Protein AF-A0A350LVT4-F1 (afdb_monomer)

Solvent-accessible surface area (backbone atoms only — not comparable to full-atom values): 4968 Å² total; per-residue (Å²): 107,72,68,59,51,53,50,51,45,50,39,4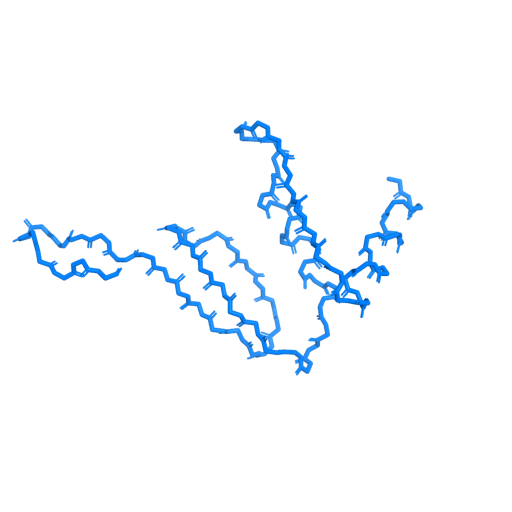7,68,69,68,53,91,80,84,79,80,78,63,89,89,67,47,47,69,59,51,51,46,59,55,52,72,51,54,61,62,88,51,78,45,76,48,78,33,76,66,86,77,81,76,78,85,53,85,42,66,48,82,44,58,53,38,71,51,44,101,84,73,45,73,61,90

Sequence (77 aa):
SEEMAAYLQAAVACRLNIVVSGGTGSGKTTTLNALSSFIDNAERILTVEDTAELQLQQAHVGRMETRPPNVEGKGEV

Foldseek 3Di:
DVVVVVVLLVCQVVVHDDDQDDDPPPCSLVVVLVSLQSHDLPDAEEAEECDDDHDHPRPHYHYHYFDQADPVRDDTD

Radius of gyration: 15.37 Å; Cα contacts (8 Å, |Δi|>4): 80; chains: 1; bounding box: 34×24×45 Å

Mean predicted aligned error: 4.48 Å

Structure (mmCIF, N/CA/C/O backbone):
data_AF-A0A350LVT4-F1
#
_entry.id   AF-A0A350LVT4-F1
#
loop_
_atom_site.group_PDB
_atom_site.id
_atom_site.type_symbol
_atom_site.label_atom_id
_atom_site.label_alt_id
_atom_site.label_comp_id
_atom_site.label_asym_id
_atom_site.label_entity_id
_atom_site.label_seq_id
_atom_site.pdbx_PDB_ins_code
_atom_site.Cartn_x
_atom_site.Cartn_y
_atom_site.Cartn_z
_atom_site.occupancy
_atom_site.B_iso_or_equiv
_atom_site.auth_seq_id
_atom_site.auth_comp_id
_atom_site.auth_asym_id
_atom_site.auth_atom_id
_atom_site.pdbx_PDB_model_num
ATOM 1 N N . SER A 1 1 ? -0.791 7.523 15.979 1.00 92.00 1 SER A N 1
ATOM 2 C CA . SER A 1 1 ? -1.806 7.734 17.027 1.00 92.00 1 SER A CA 1
ATOM 3 C C . SER A 1 1 ? -3.040 6.931 16.666 1.00 92.00 1 SER A C 1
ATOM 5 O O . SER A 1 1 ? -3.273 6.716 15.480 1.00 92.00 1 SER A O 1
ATOM 7 N N . GLU A 1 2 ? -3.807 6.481 17.655 1.00 95.31 2 GLU A N 1
ATOM 8 C CA . GLU A 1 2 ? -5.033 5.700 17.422 1.00 95.31 2 GLU A CA 1
ATOM 9 C C . GLU A 1 2 ? -6.080 6.501 16.634 1.00 95.31 2 GLU A C 1
ATOM 11 O O . GLU A 1 2 ? -6.648 5.989 15.676 1.00 95.31 2 GLU A O 1
ATOM 16 N N . GLU A 1 3 ? -6.242 7.791 16.944 1.00 97.62 3 GLU A N 1
ATOM 17 C CA . GLU A 1 3 ? -7.168 8.686 16.233 1.00 97.62 3 GLU A CA 1
ATOM 18 C C . GLU A 1 3 ? -6.856 8.801 14.734 1.00 97.62 3 GLU A C 1
ATOM 20 O O . GLU A 1 3 ? -7.757 8.729 13.901 1.00 97.62 3 GLU A O 1
ATOM 25 N N . MET A 1 4 ? -5.574 8.928 14.369 1.00 96.94 4 MET A N 1
ATOM 26 C CA . MET A 1 4 ? -5.168 9.002 12.962 1.00 96.94 4 MET A CA 1
ATOM 27 C C . MET A 1 4 ? -5.409 7.674 12.240 1.00 96.94 4 MET A C 1
ATOM 29 O O . MET A 1 4 ? -5.832 7.670 11.088 1.00 96.94 4 MET A O 1
ATOM 33 N N . ALA A 1 5 ? -5.161 6.544 12.910 1.00 96.44 5 ALA A N 1
ATOM 34 C CA . ALA A 1 5 ? -5.430 5.230 12.336 1.00 96.44 5 ALA A CA 1
ATOM 35 C C . ALA A 1 5 ? -6.932 5.039 12.075 1.00 96.44 5 ALA A C 1
ATOM 37 O O . ALA A 1 5 ? -7.304 4.639 10.974 1.00 96.44 5 ALA A O 1
ATOM 38 N N . ALA A 1 6 ? -7.787 5.406 13.036 1.00 97.81 6 ALA A N 1
ATOM 39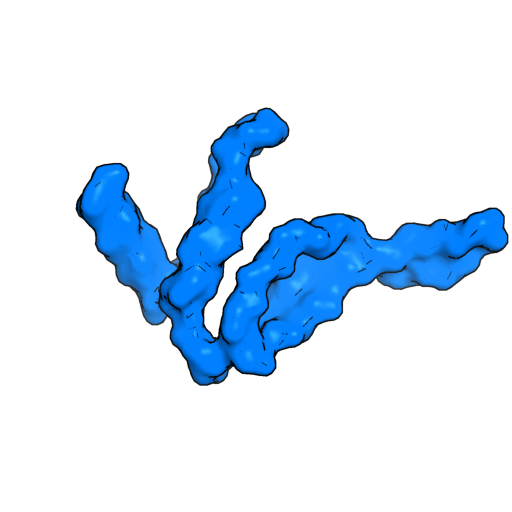 C CA . ALA A 1 6 ? -9.238 5.350 12.880 1.00 97.81 6 ALA A CA 1
ATOM 40 C C . ALA A 1 6 ? -9.733 6.269 11.750 1.00 97.81 6 ALA A C 1
ATOM 42 O O . ALA A 1 6 ? -10.560 5.859 10.935 1.00 97.81 6 ALA A O 1
ATOM 43 N N . TYR A 1 7 ? -9.190 7.487 11.653 1.00 97.94 7 TYR A N 1
ATOM 44 C CA . TYR A 1 7 ? -9.503 8.413 10.564 1.00 97.94 7 TYR A CA 1
ATOM 45 C C . TYR A 1 7 ? -9.137 7.831 9.193 1.00 97.94 7 TYR A C 1
ATOM 47 O O . TYR A 1 7 ? -9.959 7.833 8.277 1.00 97.94 7 TYR A O 1
ATOM 55 N N . LEU A 1 8 ? -7.921 7.299 9.047 1.00 98.06 8 LEU A N 1
ATOM 56 C CA . LEU A 1 8 ? -7.460 6.723 7.785 1.00 98.06 8 LEU A CA 1
ATOM 57 C C . LEU A 1 8 ? -8.229 5.450 7.417 1.00 98.06 8 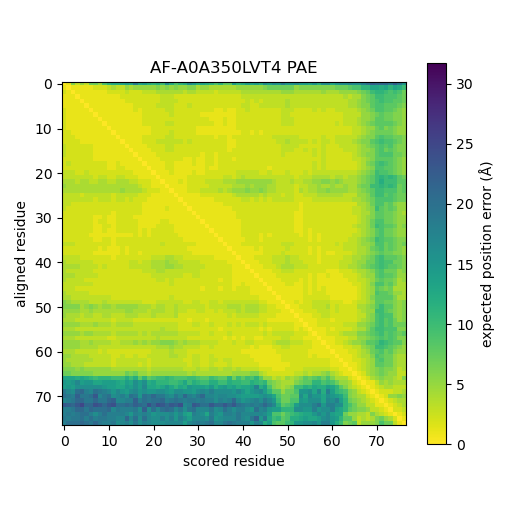LEU A C 1
ATOM 59 O O . LEU A 1 8 ? -8.576 5.271 6.252 1.00 98.06 8 LEU A O 1
ATOM 63 N N . GLN A 1 9 ? -8.557 4.602 8.394 1.00 97.81 9 GLN A N 1
ATOM 64 C CA . GLN A 1 9 ? -9.406 3.431 8.181 1.00 97.81 9 GLN A CA 1
ATOM 65 C C . GLN A 1 9 ? -10.793 3.840 7.667 1.00 97.81 9 GLN A C 1
ATOM 67 O O . GLN A 1 9 ? -11.274 3.276 6.685 1.00 97.81 9 GLN A O 1
ATOM 72 N N . ALA A 1 10 ? -11.417 4.850 8.282 1.00 98.12 10 ALA A N 1
ATOM 73 C CA . ALA A 1 10 ? -12.698 5.379 7.826 1.00 98.12 10 ALA A CA 1
ATOM 74 C C . ALA A 1 10 ? -12.598 5.987 6.417 1.00 98.12 10 ALA A C 1
ATOM 76 O O . ALA A 1 10 ? 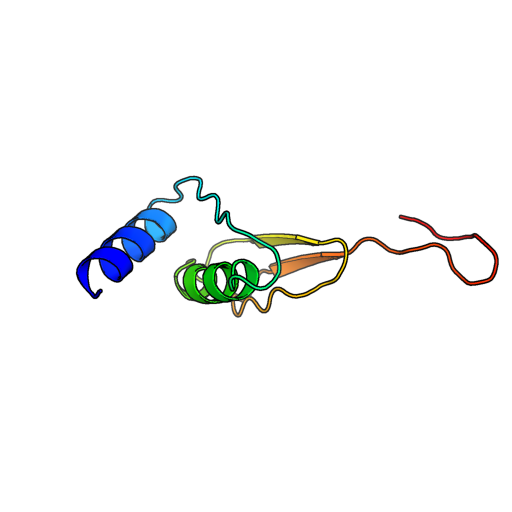-13.487 5.780 5.595 1.00 98.12 10 ALA A O 1
ATOM 77 N N . ALA A 1 11 ? -11.506 6.691 6.105 1.00 98.44 11 ALA A N 1
ATOM 78 C CA . ALA A 1 11 ? -11.275 7.251 4.777 1.00 98.44 11 ALA A CA 1
ATOM 79 C C . ALA A 1 11 ? -11.171 6.164 3.691 1.00 98.44 11 ALA A C 1
ATOM 81 O O . ALA A 1 11 ? -11.762 6.326 2.621 1.00 98.44 11 ALA A O 1
ATOM 82 N N . VAL A 1 12 ? -10.485 5.047 3.976 1.00 98.00 12 VAL A N 1
ATOM 83 C CA . VAL A 1 12 ? -10.414 3.883 3.074 1.00 98.00 12 VAL A CA 1
ATOM 84 C C . VAL A 1 12 ? -11.793 3.240 2.908 1.00 98.00 12 VAL A C 1
ATOM 86 O O . VAL A 1 12 ? -12.244 3.061 1.780 1.00 98.00 12 VAL A O 1
ATOM 89 N N . ALA A 1 13 ? -12.502 2.967 4.008 1.00 96.19 13 ALA A N 1
ATOM 90 C CA . ALA A 1 13 ? -13.832 2.351 3.971 1.00 96.19 13 ALA A CA 1
ATOM 91 C C . ALA A 1 13 ? -14.870 3.205 3.213 1.00 96.19 13 ALA A C 1
ATOM 93 O O . ALA A 1 13 ? -15.753 2.675 2.540 1.00 96.19 13 ALA A O 1
ATOM 94 N N . CYS A 1 14 ? -14.744 4.533 3.278 1.00 97.38 14 CYS A N 1
ATOM 95 C CA . CYS A 1 14 ? -15.577 5.483 2.538 1.00 97.38 14 CYS A CA 1
ATOM 96 C C . CYS A 1 14 ? -15.107 5.727 1.093 1.00 97.38 14 CYS A C 1
ATOM 98 O O . CYS A 1 14 ? -15.690 6.571 0.411 1.00 97.38 14 CYS A O 1
ATOM 100 N N 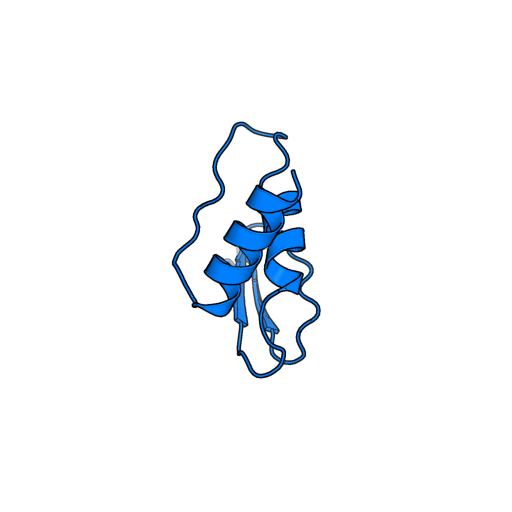. ARG A 1 15 ? -14.073 5.018 0.618 1.00 96.88 15 ARG A N 1
ATOM 101 C CA . ARG A 1 15 ? -13.504 5.141 -0.736 1.00 96.88 15 ARG A CA 1
ATOM 102 C C . ARG A 1 15 ? -13.075 6.564 -1.090 1.00 96.88 15 ARG A C 1
ATOM 104 O O . ARG A 1 15 ? -13.265 7.027 -2.216 1.00 96.88 15 ARG A O 1
ATOM 111 N N . LEU A 1 16 ? -12.515 7.282 -0.120 1.00 98.19 16 LEU A N 1
ATOM 112 C CA . LEU A 1 16 ? -11.933 8.590 -0.384 1.00 98.19 16 LEU A CA 1
ATOM 113 C C . LEU A 1 16 ? -10.625 8.437 -1.162 1.00 98.19 16 LEU A C 1
ATOM 115 O O . LEU A 1 16 ? -9.868 7.488 -0.965 1.00 98.19 16 LEU A O 1
ATOM 119 N N . ASN A 1 17 ? -10.330 9.416 -2.015 1.00 97.94 17 ASN A N 1
ATOM 120 C CA . ASN A 1 17 ? -9.038 9.484 -2.686 1.00 97.94 17 ASN A CA 1
ATOM 121 C C . ASN A 1 17 ? -7.960 9.878 -1.669 1.00 97.94 17 ASN A C 1
ATOM 123 O O . ASN A 1 17 ? -8.052 10.937 -1.046 1.00 97.94 17 ASN A O 1
ATOM 127 N N . ILE A 1 18 ? -6.931 9.043 -1.519 1.00 97.31 18 ILE A N 1
ATOM 128 C CA . ILE A 1 18 ? -5.827 9.259 -0.579 1.00 97.31 18 ILE A CA 1
ATOM 129 C C . ILE A 1 18 ? -4.517 9.329 -1.360 1.00 97.31 18 ILE A C 1
ATOM 131 O O . ILE A 1 18 ? -4.199 8.433 -2.137 1.00 97.31 18 ILE A O 1
ATOM 135 N N . VAL A 1 19 ? -3.729 10.377 -1.113 1.00 97.94 19 VAL A N 1
ATOM 136 C CA . VAL A 1 19 ? -2.368 10.516 -1.645 1.00 97.94 19 VAL A CA 1
ATOM 137 C C . VAL A 1 19 ? -1.382 10.455 -0.486 1.00 97.94 19 VAL A C 1
ATOM 139 O O . VAL A 1 19 ? -1.416 11.298 0.409 1.00 97.94 19 VAL A O 1
ATOM 142 N N . VAL A 1 20 ? -0.482 9.471 -0.512 1.00 97.12 20 VAL A N 1
ATOM 143 C CA . VAL A 1 20 ? 0.617 9.351 0.454 1.00 97.12 20 VAL A CA 1
ATOM 144 C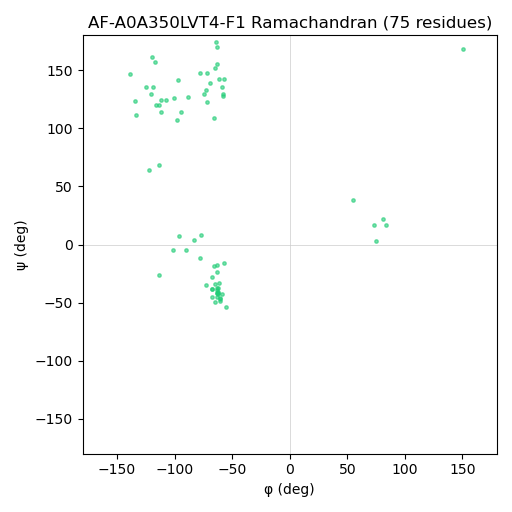 C . VAL A 1 20 ? 1.865 10.003 -0.139 1.00 97.12 20 VAL A C 1
ATOM 146 O O . VAL A 1 20 ? 2.416 9.521 -1.127 1.00 97.12 20 VAL A O 1
ATOM 149 N N . SER A 1 21 ? 2.325 11.102 0.456 1.00 97.50 21 SER A N 1
ATOM 150 C CA . SER A 1 21 ? 3.460 11.895 -0.032 1.00 97.50 21 SER A CA 1
ATOM 151 C C . SER A 1 21 ? 4.601 11.969 0.993 1.00 97.50 21 SER A C 1
ATOM 153 O O . SER A 1 21 ? 4.430 11.653 2.169 1.00 97.50 21 SER A O 1
ATOM 155 N N . GLY A 1 22 ? 5.804 12.329 0.532 1.00 97.56 22 GLY A N 1
ATOM 156 C CA . GLY A 1 22 ? 7.023 12.364 1.349 1.00 97.56 22 GLY A CA 1
ATOM 157 C C . GLY A 1 22 ? 8.298 12.092 0.544 1.00 97.56 22 GLY A C 1
ATOM 158 O O . GLY A 1 22 ? 8.238 11.650 -0.608 1.00 97.56 22 GLY A O 1
ATOM 159 N N . GLY A 1 23 ? 9.461 12.341 1.152 1.00 97.62 23 GLY A N 1
ATOM 160 C CA . GLY A 1 23 ? 10.772 12.117 0.530 1.00 97.62 23 GLY A CA 1
ATOM 161 C C . GLY A 1 23 ? 11.063 10.646 0.193 1.00 97.62 23 GLY A C 1
ATOM 162 O O . GLY A 1 23 ? 10.335 9.728 0.581 1.00 97.62 23 GLY A O 1
ATOM 163 N N . THR A 1 24 ? 12.131 10.391 -0.560 1.00 95.56 24 THR A N 1
ATOM 164 C CA . THR A 1 24 ? 12.610 9.021 -0.816 1.00 95.56 24 THR A CA 1
ATOM 165 C C . THR A 1 24 ? 12.953 8.330 0.506 1.00 95.56 24 THR A C 1
ATOM 167 O O . THR A 1 24 ? 13.540 8.944 1.391 1.00 95.56 24 THR A O 1
ATOM 170 N N . GLY A 1 25 ? 12.539 7.070 0.670 1.00 95.81 25 GLY A N 1
ATOM 171 C CA . GLY A 1 25 ? 12.776 6.307 1.902 1.00 95.81 25 GLY A CA 1
ATOM 172 C C . GLY A 1 25 ? 11.894 6.690 3.100 1.00 95.81 25 GLY A C 1
ATOM 173 O O . GLY A 1 25 ? 12.040 6.098 4.161 1.00 95.81 25 GLY A O 1
ATOM 174 N N . SER A 1 26 ? 10.937 7.616 2.957 1.00 97.50 26 SER A N 1
ATOM 175 C CA . SER A 1 26 ? 10.067 8.046 4.067 1.00 97.50 26 SER A CA 1
ATOM 176 C C . SER A 1 26 ? 8.931 7.069 4.419 1.00 97.50 26 SER A C 1
ATOM 178 O O . SER A 1 26 ? 8.033 7.433 5.173 1.00 97.50 26 SER A O 1
ATOM 180 N N . GLY A 1 27 ? 8.906 5.867 3.830 1.00 97.06 27 GLY A N 1
ATOM 181 C CA . GLY A 1 27 ? 7.890 4.844 4.113 1.00 97.06 27 GLY A CA 1
ATOM 182 C C . GLY A 1 27 ? 6.549 5.004 3.384 1.00 97.06 27 GLY A C 1
ATOM 183 O O . GLY A 1 27 ? 5.551 4.459 3.842 1.00 97.06 27 GLY A O 1
ATOM 184 N N . LYS A 1 28 ? 6.484 5.728 2.255 1.00 97.62 28 LYS A N 1
ATOM 185 C CA . LYS A 1 28 ? 5.231 5.912 1.486 1.00 97.62 28 LYS A CA 1
ATOM 186 C C . LYS A 1 28 ? 4.582 4.584 1.085 1.00 97.62 28 LYS A C 1
ATOM 188 O O . LYS A 1 28 ? 3.422 4.355 1.416 1.00 97.62 28 LYS A O 1
ATOM 193 N N . THR A 1 29 ? 5.340 3.705 0.429 1.00 96.38 29 THR A N 1
ATOM 194 C CA . THR A 1 29 ? 4.845 2.393 -0.009 1.00 96.38 29 THR A CA 1
ATOM 195 C C . THR A 1 29 ? 4.449 1.520 1.179 1.00 96.38 29 THR A C 1
ATOM 197 O O . THR A 1 29 ? 3.426 0.844 1.145 1.00 96.38 29 THR A O 1
ATOM 200 N N . THR A 1 30 ? 5.207 1.589 2.277 1.00 96.75 30 THR A N 1
ATOM 201 C CA . THR A 1 30 ? 4.881 0.895 3.531 1.00 96.75 30 THR A CA 1
ATOM 202 C C . THR A 1 30 ? 3.537 1.352 4.092 1.00 96.75 30 THR A C 1
ATOM 204 O O . THR A 1 30 ? 2.698 0.520 4.427 1.00 96.75 30 THR A O 1
ATOM 207 N N . THR A 1 31 ? 3.299 2.664 4.148 1.00 96.88 31 THR A N 1
ATOM 208 C CA . THR A 1 31 ? 2.017 3.225 4.591 1.00 96.88 31 THR A CA 1
ATOM 209 C C . THR A 1 31 ? 0.883 2.809 3.660 1.00 96.88 31 THR A C 1
ATOM 211 O O . THR A 1 31 ? -0.178 2.426 4.142 1.00 96.88 31 THR A O 1
ATOM 214 N N . LEU A 1 32 ? 1.096 2.819 2.340 1.00 97.31 32 LEU A N 1
ATOM 215 C CA . LEU A 1 32 ? 0.074 2.396 1.380 1.00 97.31 32 LEU A CA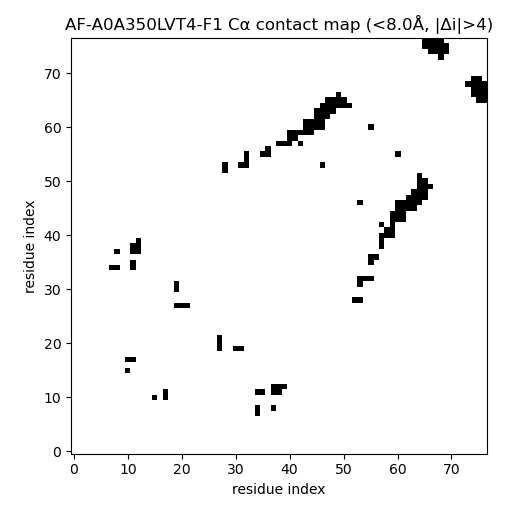 1
ATOM 216 C C . LEU A 1 32 ? -0.285 0.910 1.549 1.00 97.31 32 LEU A C 1
ATOM 218 O O . LEU A 1 32 ? -1.464 0.575 1.580 1.00 97.31 32 LEU A O 1
ATOM 222 N N . ASN A 1 33 ? 0.705 0.037 1.762 1.00 96.38 33 ASN A N 1
ATOM 223 C CA . ASN A 1 33 ? 0.486 -1.377 2.089 1.00 96.38 33 ASN A CA 1
ATOM 224 C C . ASN A 1 33 ? -0.270 -1.579 3.413 1.00 96.38 33 ASN A C 1
ATOM 226 O O . ASN A 1 33 ? -1.099 -2.476 3.521 1.00 96.38 33 ASN A O 1
ATOM 230 N N . ALA A 1 34 ? -0.015 -0.750 4.426 1.00 96.00 34 ALA A N 1
ATOM 231 C CA . ALA A 1 34 ? -0.769 -0.819 5.674 1.00 96.00 34 ALA A CA 1
ATOM 232 C C . ALA A 1 34 ? -2.234 -0.398 5.467 1.00 96.00 34 ALA A C 1
ATOM 234 O O . ALA A 1 34 ? -3.146 -1.092 5.913 1.00 96.00 34 ALA A O 1
ATOM 235 N N . LEU A 1 35 ? -2.468 0.705 4.748 1.00 97.00 35 LEU A N 1
ATOM 236 C CA . LEU A 1 35 ? -3.815 1.192 4.441 1.00 97.00 35 LEU A CA 1
ATOM 237 C C . LEU A 1 35 ? -4.600 0.227 3.554 1.00 97.00 35 LEU A C 1
ATOM 239 O O . LEU A 1 35 ? -5.811 0.098 3.723 1.00 97.00 35 LEU A O 1
ATOM 243 N N . SER A 1 36 ? -3.926 -0.478 2.643 1.00 96.38 36 SER A N 1
ATOM 244 C CA . SER A 1 36 ? -4.587 -1.429 1.753 1.00 96.38 36 SER A CA 1
ATOM 245 C C . SER A 1 36 ? -5.229 -2.594 2.508 1.00 96.38 36 SER A C 1
ATOM 247 O O . SER A 1 36 ? -6.216 -3.137 2.026 1.00 96.38 36 SER A O 1
ATOM 249 N N . SER A 1 37 ? -4.767 -2.925 3.722 1.00 95.31 37 SER A N 1
ATOM 250 C CA . SER A 1 37 ? -5.402 -3.940 4.579 1.00 95.31 37 SER A CA 1
ATOM 251 C C . SER A 1 37 ? -6.829 -3.585 5.021 1.00 95.31 37 SER A C 1
ATOM 253 O O . SER A 1 37 ? -7.580 -4.470 5.424 1.00 95.31 37 SER A O 1
ATOM 255 N N . PHE A 1 38 ? -7.220 -2.310 4.918 1.00 96.25 38 PHE A N 1
ATOM 256 C CA . PHE A 1 38 ? -8.566 -1.840 5.247 1.00 96.25 38 PHE A CA 1
ATOM 257 C C . PHE A 1 38 ? -9.539 -1.865 4.061 1.00 96.25 38 PHE A C 1
ATOM 259 O O . PHE A 1 38 ? -10.718 -1.574 4.251 1.00 96.25 38 PHE A O 1
ATOM 266 N N . ILE A 1 39 ? -9.077 -2.199 2.851 1.00 96.94 39 ILE A N 1
ATOM 267 C CA . ILE A 1 39 ? -9.951 -2.338 1.680 1.00 96.94 39 ILE A CA 1
ATOM 268 C C . ILE A 1 39 ? -10.749 -3.643 1.805 1.00 96.94 39 ILE A C 1
ATOM 270 O O . ILE A 1 39 ? -10.167 -4.707 2.039 1.00 96.94 39 ILE A O 1
ATOM 274 N N . ASP A 1 40 ? -12.071 -3.561 1.636 1.00 96.06 40 ASP A N 1
ATOM 275 C CA . ASP A 1 40 ? -12.981 -4.706 1.737 1.00 96.06 40 ASP A CA 1
ATOM 276 C C . ASP A 1 40 ? -12.657 -5.792 0.687 1.00 96.06 40 ASP A C 1
ATOM 278 O O . ASP A 1 40 ? -12.303 -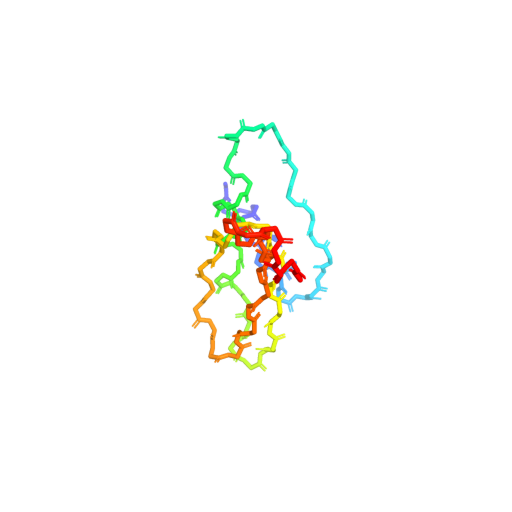5.502 -0.457 1.00 96.06 40 ASP A O 1
ATOM 282 N N . ASN A 1 41 ? -12.786 -7.069 1.066 1.00 95.75 41 ASN A N 1
ATOM 283 C CA . ASN A 1 41 ? -12.442 -8.206 0.202 1.00 95.75 41 ASN A CA 1
ATOM 284 C C . ASN A 1 41 ? -13.340 -8.350 -1.039 1.00 95.75 41 ASN A C 1
ATOM 286 O O . ASN A 1 41 ? -12.958 -9.043 -1.983 1.00 95.75 41 ASN A O 1
ATOM 290 N N . ALA A 1 42 ? -14.523 -7.732 -1.051 1.00 96.06 42 ALA A N 1
ATOM 291 C CA . ALA A 1 42 ? -15.411 -7.706 -2.207 1.00 96.06 42 ALA A CA 1
ATOM 292 C C . ALA A 1 42 ? -14.967 -6.695 -3.281 1.00 96.06 42 ALA A C 1
ATOM 294 O O . ALA A 1 42 ? -15.505 -6.706 -4.394 1.00 96.06 42 ALA A O 1
ATOM 295 N N . GLU A 1 43 ? -14.011 -5.814 -2.975 1.00 96.31 43 GLU A N 1
ATOM 296 C CA . GLU A 1 43 ? -13.517 -4.826 -3.930 1.00 96.31 43 GLU A CA 1
ATOM 297 C C . GLU A 1 43 ? -12.549 -5.438 -4.945 1.00 96.31 43 GLU A C 1
ATOM 299 O O . GLU A 1 43 ? -11.796 -6.369 -4.661 1.00 96.31 43 GLU A O 1
ATOM 304 N N . ARG A 1 44 ? -12.576 -4.893 -6.166 1.00 97.25 44 ARG A N 1
ATOM 305 C CA . ARG A 1 44 ? -11.626 -5.236 -7.226 1.00 97.25 44 ARG A CA 1
ATOM 306 C C . ARG A 1 44 ? -10.572 -4.151 -7.291 1.00 97.25 44 ARG A C 1
ATOM 308 O O . ARG A 1 44 ? -10.916 -2.983 -7.457 1.00 97.25 44 ARG A O 1
ATOM 315 N N . ILE A 1 45 ? -9.313 -4.548 -7.197 1.00 97.69 45 ILE A N 1
ATOM 316 C CA . ILE A 1 45 ? -8.194 -3.620 -7.089 1.00 97.69 45 ILE A CA 1
ATOM 317 C C . ILE A 1 45 ? -7.273 -3.814 -8.287 1.00 97.69 45 ILE A C 1
ATOM 319 O O . ILE A 1 45 ? -6.967 -4.944 -8.663 1.00 97.69 45 ILE A O 1
ATOM 323 N N . LEU A 1 46 ? -6.837 -2.707 -8.880 1.00 97.56 46 LEU A N 1
ATOM 324 C CA . LEU A 1 46 ? -5.818 -2.681 -9.921 1.00 97.56 46 LEU A CA 1
ATOM 325 C C . LEU A 1 46 ? -4.607 -1.920 -9.383 1.00 97.56 46 LEU A C 1
ATOM 327 O O . LEU A 1 46 ? -4.746 -0.752 -9.021 1.00 97.56 46 LEU A O 1
ATOM 331 N N . THR A 1 47 ? -3.443 -2.565 -9.317 1.00 97.12 47 THR A N 1
ATOM 332 C CA . THR A 1 47 ? -2.174 -1.872 -9.054 1.00 97.12 47 THR A CA 1
ATOM 333 C C . THR A 1 47 ? -1.465 -1.601 -10.372 1.00 97.12 47 THR A C 1
ATOM 335 O O . THR A 1 47 ? -1.533 -2.416 -11.291 1.00 97.12 47 THR A O 1
ATOM 338 N N . VAL A 1 48 ? -0.827 -0.436 -10.476 1.00 96.31 48 VAL A N 1
ATOM 339 C CA . VAL A 1 48 ? -0.020 -0.032 -11.631 1.00 96.31 48 VAL A CA 1
ATOM 340 C C . VAL A 1 48 ? 1.280 0.525 -11.075 1.00 96.31 48 VAL A C 1
ATOM 342 O O . VAL A 1 48 ? 1.263 1.552 -10.394 1.00 96.31 48 VAL A O 1
ATOM 345 N N . GLU A 1 49 ? 2.381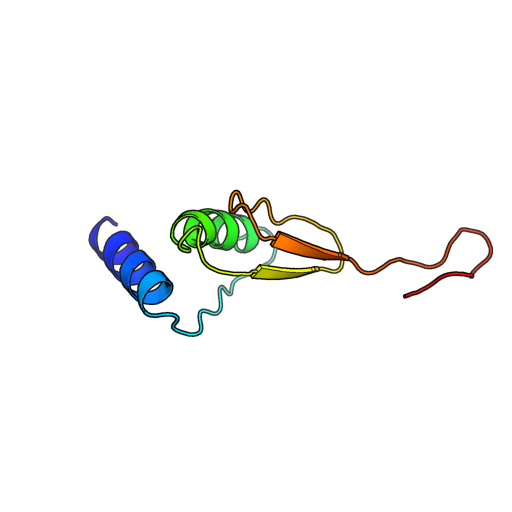 -0.182 -11.295 1.00 95.38 49 GLU A N 1
ATOM 346 C CA . GLU A 1 49 ? 3.678 0.128 -10.691 1.00 95.38 49 GLU A CA 1
ATOM 347 C C . GLU A 1 49 ? 4.806 -0.046 -11.717 1.00 95.38 49 GLU A C 1
ATOM 349 O O . GLU A 1 49 ? 4.744 -0.931 -12.563 1.00 95.38 49 GLU A O 1
ATOM 354 N N . ASP A 1 50 ? 5.864 0.764 -11.632 1.00 91.81 50 ASP A N 1
ATOM 355 C CA . ASP A 1 50 ? 7.074 0.524 -12.438 1.00 91.81 50 ASP A CA 1
ATOM 356 C C . ASP A 1 50 ? 7.869 -0.679 -11.923 1.00 91.81 50 ASP A C 1
ATOM 358 O O . ASP A 1 50 ? 8.484 -1.417 -12.687 1.00 91.81 50 ASP A O 1
ATOM 362 N N . THR A 1 51 ? 7.876 -0.867 -10.606 1.00 90.00 51 THR A N 1
ATOM 363 C CA . THR A 1 51 ? 8.408 -2.047 -9.927 1.00 90.00 51 THR A CA 1
ATOM 364 C C . THR A 1 51 ? 7.391 -2.453 -8.879 1.00 90.00 51 THR A C 1
ATOM 366 O O . THR A 1 51 ? 7.022 -1.632 -8.041 1.00 90.00 51 THR A O 1
ATOM 369 N N . ALA A 1 52 ? 6.920 -3.695 -8.929 1.00 91.81 52 ALA A N 1
ATOM 370 C CA . ALA A 1 52 ? 5.886 -4.171 -8.023 1.00 91.81 52 ALA A CA 1
ATOM 371 C C . ALA A 1 52 ? 6.394 -4.218 -6.569 1.00 91.81 52 ALA A C 1
ATOM 373 O O . ALA A 1 52 ? 7.178 -5.090 -6.189 1.00 91.81 52 ALA A O 1
ATOM 374 N N . GLU A 1 53 ? 5.904 -3.310 -5.727 1.00 94.75 53 GLU A N 1
ATOM 375 C CA . GLU A 1 53 ? 6.198 -3.259 -4.292 1.00 94.75 53 GLU A CA 1
ATOM 376 C C . GLU A 1 53 ? 4.953 -3.561 -3.443 1.00 94.75 53 GLU A C 1
ATOM 378 O O . GLU A 1 53 ? 5.065 -4.044 -2.308 1.00 94.75 53 GLU A O 1
ATOM 383 N N . LEU A 1 54 ? 3.753 -3.293 -3.967 1.00 96.31 54 LEU A N 1
ATOM 384 C CA . LEU A 1 54 ? 2.509 -3.479 -3.227 1.00 96.31 54 LEU A CA 1
ATOM 385 C C . LEU A 1 54 ? 2.135 -4.959 -3.043 1.00 96.31 54 LEU A C 1
ATOM 387 O O . LEU A 1 54 ? 2.122 -5.767 -3.971 1.00 96.31 54 LEU A O 1
ATOM 391 N N . GLN A 1 55 ? 1.769 -5.311 -1.808 1.00 94.62 55 GLN A N 1
ATOM 392 C CA . GLN A 1 55 ? 1.426 -6.671 -1.378 1.00 94.62 55 GLN A CA 1
ATOM 393 C C . GLN A 1 55 ? 0.012 -6.728 -0.796 1.00 94.62 55 GLN A C 1
ATOM 395 O O . GLN A 1 55 ? -0.200 -7.018 0.383 1.00 94.62 55 GLN A O 1
ATOM 400 N N . LEU A 1 56 ? -0.973 -6.450 -1.646 1.00 95.62 56 LEU A N 1
ATOM 401 C CA . LEU A 1 56 ? -2.391 -6.514 -1.291 1.00 95.62 56 LEU A CA 1
ATOM 402 C C . LEU A 1 56 ? -2.839 -7.966 -1.074 1.00 95.62 56 LEU A C 1
ATOM 404 O O . LEU A 1 56 ? -2.440 -8.854 -1.827 1.00 95.62 56 LEU A O 1
ATOM 408 N N . GLN A 1 57 ? -3.662 -8.185 -0.044 1.00 94.38 57 GLN A N 1
ATOM 409 C CA . GLN A 1 57 ? -4.108 -9.515 0.402 1.00 94.38 57 GLN A CA 1
ATOM 410 C C . GLN A 1 57 ? -5.527 -9.871 -0.071 1.00 94.38 57 GLN A C 1
ATOM 412 O O . GLN A 1 57 ? -5.996 -10.982 0.166 1.00 94.38 57 GLN A O 1
ATOM 417 N N . GLN A 1 58 ? -6.222 -8.937 -0.722 1.00 96.44 58 GLN A N 1
ATOM 418 C CA . GLN A 1 58 ? -7.572 -9.143 -1.238 1.00 96.44 58 GLN A CA 1
ATOM 419 C C . GLN A 1 58 ? -7.592 -10.205 -2.344 1.00 96.44 58 GLN A C 1
ATOM 421 O O . GLN A 1 58 ? -6.636 -10.368 -3.101 1.00 96.44 58 GLN A O 1
ATOM 426 N N . ALA A 1 59 ? -8.725 -10.897 -2.486 1.00 95.06 59 ALA A N 1
ATOM 427 C CA . ALA A 1 59 ? -8.879 -11.970 -3.470 1.00 95.06 59 ALA A CA 1
ATOM 428 C C . ALA A 1 59 ? -8.856 -11.477 -4.933 1.00 95.06 59 ALA A C 1
ATOM 430 O O . ALA A 1 59 ? -8.475 -12.225 -5.834 1.00 95.06 59 ALA A O 1
ATOM 431 N N . HIS A 1 60 ? -9.274 -10.234 -5.190 1.00 96.94 60 HIS A N 1
ATOM 432 C CA . HIS A 1 60 ? -9.460 -9.688 -6.538 1.00 96.94 60 HIS A CA 1
ATOM 433 C C . HIS A 1 60 ? -8.468 -8.563 -6.856 1.00 96.94 60 HIS A C 1
ATOM 435 O O . HIS A 1 60 ? -8.860 -7.407 -7.019 1.00 96.94 60 HIS A O 1
ATOM 441 N N . VAL A 1 61 ? -7.184 -8.908 -6.975 1.00 97.62 61 VAL A N 1
ATOM 442 C CA . VAL A 1 61 ? -6.108 -7.957 -7.300 1.00 97.62 61 VAL A CA 1
ATOM 443 C C . VAL A 1 61 ? -5.545 -8.239 -8.694 1.00 97.62 61 VAL A C 1
ATOM 445 O O . VAL A 1 61 ? -4.923 -9.274 -8.925 1.00 97.62 61 VAL A O 1
ATOM 448 N N . GLY A 1 62 ? -5.743 -7.304 -9.622 1.00 97.00 62 GLY A N 1
ATOM 449 C CA . GLY A 1 62 ? -5.014 -7.244 -10.886 1.00 97.00 62 GLY A CA 1
ATOM 450 C C . GLY A 1 62 ? -3.736 -6.430 -10.706 1.00 97.00 62 GLY A C 1
ATOM 451 O O . GLY A 1 62 ? -3.797 -5.305 -10.218 1.00 97.00 62 GLY A O 1
ATOM 452 N N . ARG A 1 63 ? -2.583 -6.983 -11.086 1.00 95.69 63 ARG A N 1
ATOM 453 C CA . ARG A 1 63 ? -1.295 -6.279 -11.025 1.00 95.69 63 ARG A CA 1
ATOM 454 C C . ARG A 1 63 ? -0.842 -5.926 -12.434 1.00 95.69 63 ARG A C 1
ATOM 456 O O . ARG A 1 63 ? -0.752 -6.811 -13.284 1.00 95.69 63 ARG A O 1
ATOM 463 N N . MET A 1 64 ? -0.579 -4.650 -12.668 1.00 95.31 64 MET A N 1
ATOM 464 C CA . MET A 1 64 ? 0.073 -4.143 -13.867 1.00 95.31 64 MET A CA 1
ATOM 465 C C . MET A 1 64 ? 1.445 -3.624 -13.461 1.00 95.31 64 MET A C 1
ATOM 467 O O . MET A 1 64 ? 1.560 -2.786 -12.569 1.00 95.31 64 MET A O 1
ATOM 471 N N . GLU A 1 65 ? 2.476 -4.146 -14.108 1.00 94.25 65 GLU A N 1
ATOM 472 C CA . GLU A 1 65 ? 3.854 -3.728 -13.898 1.00 94.25 65 GLU A CA 1
ATOM 473 C C . GLU A 1 65 ? 4.442 -3.331 -15.245 1.00 94.25 65 GLU A C 1
ATOM 475 O O . GLU A 1 65 ? 4.220 -4.037 -16.237 1.00 94.25 65 GLU A O 1
ATOM 480 N N . THR A 1 66 ? 5.160 -2.210 -15.282 1.00 90.38 66 THR A N 1
ATOM 481 C CA . THR A 1 66 ? 5.897 -1.793 -16.477 1.00 90.38 66 THR A CA 1
ATOM 482 C C . THR A 1 66 ? 6.874 -2.902 -16.859 1.00 90.38 66 THR A C 1
ATOM 484 O O . THR A 1 66 ? 7.668 -3.356 -16.032 1.00 90.38 66 THR A O 1
ATOM 487 N N . ARG A 1 67 ? 6.857 -3.351 -18.118 1.00 84.38 67 ARG A N 1
ATOM 488 C CA . ARG A 1 67 ? 7.853 -4.306 -18.605 1.00 84.38 67 ARG A CA 1
ATOM 489 C C . ARG A 1 67 ? 8.942 -3.537 -19.341 1.00 84.38 67 ARG A C 1
ATOM 491 O O . ARG A 1 67 ? 8.699 -3.102 -20.465 1.00 84.38 67 ARG A O 1
ATOM 498 N N . PRO A 1 68 ? 10.154 -3.395 -18.777 1.00 78.38 68 PRO A N 1
ATOM 499 C CA . PRO A 1 68 ? 11.248 -2.788 -19.518 1.00 78.38 68 PRO A CA 1
ATOM 500 C C . PRO A 1 68 ? 11.598 -3.647 -20.746 1.00 78.38 68 PRO A C 1
ATOM 502 O O . PRO A 1 68 ? 11.350 -4.862 -20.752 1.00 78.38 68 PRO A O 1
ATOM 505 N N . PRO A 1 69 ? 12.186 -3.048 -21.795 1.00 81.38 69 PRO A N 1
ATOM 506 C CA . PRO A 1 69 ? 12.621 -3.800 -22.961 1.00 81.38 69 PRO A CA 1
ATOM 507 C C . PRO A 1 69 ? 13.598 -4.911 -22.557 1.00 81.38 69 PRO A C 1
ATOM 509 O O . PRO A 1 69 ? 14.443 -4.746 -21.674 1.00 81.38 69 PRO A O 1
ATOM 512 N N . ASN A 1 70 ? 13.490 -6.059 -23.224 1.00 78.69 70 ASN A N 1
ATOM 513 C CA . ASN A 1 70 ? 14.437 -7.153 -23.060 1.00 78.69 70 ASN A CA 1
ATOM 514 C C . ASN A 1 70 ? 15.844 -6.734 -23.540 1.00 78.69 70 ASN A C 1
ATOM 516 O O . ASN A 1 70 ? 16.032 -5.673 -24.136 1.00 78.69 70 ASN A O 1
ATOM 520 N N . VAL A 1 71 ? 16.846 -7.595 -23.336 1.00 79.94 71 VAL A N 1
ATOM 521 C CA . VAL A 1 71 ? 18.241 -7.344 -23.766 1.00 79.94 71 VAL A CA 1
ATOM 522 C C . VAL A 1 71 ? 18.401 -7.071 -25.271 1.00 79.94 71 VAL A C 1
ATOM 524 O O . VAL A 1 71 ? 19.428 -6.557 -25.699 1.00 79.94 71 VAL A O 1
ATOM 527 N N . GLU A 1 72 ? 17.384 -7.391 -26.072 1.00 84.00 72 GLU A N 1
ATOM 528 C CA . GLU A 1 72 ? 17.323 -7.167 -27.518 1.00 84.00 72 GLU A CA 1
ATOM 529 C C . GLU A 1 72 ? 16.573 -5.868 -27.883 1.00 84.00 72 GLU A C 1
ATOM 531 O O . GLU A 1 72 ? 16.296 -5.627 -29.059 1.00 84.00 72 GLU A O 1
ATOM 536 N N . GLY A 1 73 ? 16.213 -5.042 -26.893 1.00 76.19 73 GLY A N 1
ATOM 537 C CA . GLY A 1 73 ? 15.484 -3.784 -27.074 1.00 76.19 73 GLY A CA 1
ATOM 538 C C . GLY A 1 73 ? 14.004 -3.959 -27.426 1.00 76.19 73 GLY A C 1
ATOM 539 O O . GLY A 1 73 ? 13.387 -3.036 -27.952 1.00 76.19 73 GLY A O 1
ATOM 540 N N . LYS A 1 74 ? 13.427 -5.145 -27.201 1.00 74.38 74 LYS A N 1
ATOM 541 C CA . LYS A 1 74 ? 12.058 -5.498 -27.599 1.00 74.38 74 LYS A CA 1
ATOM 542 C C . LYS A 1 74 ? 11.176 -5.799 -26.396 1.00 74.38 74 LYS A C 1
ATOM 544 O O . LYS A 1 74 ? 11.639 -6.242 -25.351 1.00 74.38 74 LYS A O 1
ATOM 549 N N . GLY A 1 75 ? 9.869 -5.652 -26.590 1.00 75.94 75 GLY A N 1
ATOM 550 C CA . GLY A 1 75 ? 8.878 -6.083 -25.609 1.00 75.94 75 GLY A CA 1
ATOM 551 C C . GLY A 1 75 ? 8.605 -5.083 -24.487 1.00 75.94 75 GLY A C 1
ATOM 552 O O . GLY A 1 75 ? 8.001 -5.482 -23.501 1.00 75.94 75 GLY A O 1
ATOM 553 N N . GLU A 1 76 ? 8.981 -3.818 -24.630 1.00 75.69 76 GLU A N 1
ATOM 554 C CA . GLU A 1 76 ? 8.466 -2.767 -23.748 1.00 75.69 76 GLU A CA 1
ATOM 555 C C . GLU A 1 76 ? 6.928 -2.712 -23.819 1.00 75.69 76 GLU A C 1
ATOM 557 O O . GLU A 1 76 ? 6.378 -2.714 -24.926 1.00 75.69 76 GLU A O 1
ATOM 562 N N . VAL A 1 77 ? 6.256 -2.731 -22.662 1.00 65.62 77 VAL A N 1
ATOM 563 C CA . VAL A 1 77 ? 4.806 -2.501 -22.485 1.00 65.62 77 VAL A CA 1
ATOM 564 C C . VAL A 1 77 ? 4.515 -1.889 -21.125 1.00 65.62 77 VAL A C 1
ATOM 566 O O . VAL A 1 77 ? 5.258 -2.212 -20.169 1.00 65.62 77 VAL A O 1
#

Secondary structure (DSSP, 8-state):
-HHHHHHHHHHHHTT-------STTSSHHHHHHHHHTTS-TTS-EEEEESS------SS-EEEEE--PPPTTS----

Nearest PDB structures (foldseek):
  8rjf-assembly1_C  TM=9.227E-01  e=2.555E-07  Caulobacter vibrioides NA1000
  4ii7-assembly2_C  TM=9.125E-01  e=2.495E-05  Sulfolobus acidocaldarius DSM 639
  4ii7-assembly1_A  TM=9.135E-01  e=3.072E-05  Sulfolobus acidocaldarius DSM 639
  4ihq-assembly1_A  TM=9.200E-01  e=6.593E-05  Sulfolobus acidocaldarius DSM 639
  4ii7-assembly2_D  TM=9.119E-01  e=1.516E-04  Sulfolobus acidocaldarius DSM 639

pLDDT: mean 93.63, std 6.97, range [65.62, 98.44]